Protein AF-A0A7J7MSA2-F1 (afdb_monomer)

pLDDT: mean 91.16, std 7.75, range [61.88, 97.81]

InterPro domains:
  IPR003165 Piwi domain [PF02171] (12-78)
  IPR003165 Piwi doma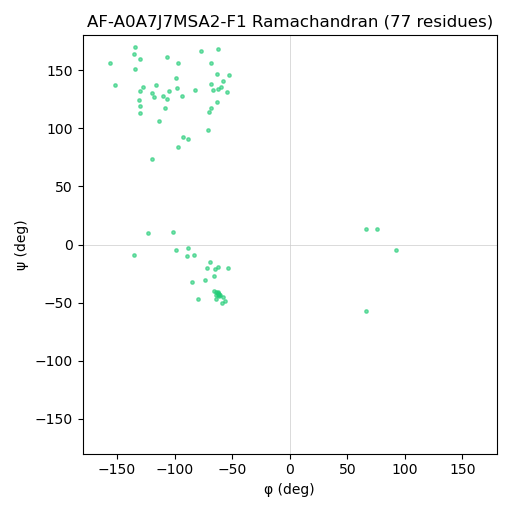in [PS50822] (12-79)
  IPR012337 Ribonuclease H-like superfamily [SSF53098] (11-78)
  IPR036397 Ribonuclease H superfamily [G3DSA:3.30.420.10] (3-79)

Sequence (79 aa):
MLLMTVCSLSLQACQSLEPNYLPRLTFAIVQKRHQTRLIAADRNFDGKSGNIMPGTVVDTMICHPAEFDFYLCSHAGIH

Structure (mmCIF, N/CA/C/O backbone):
data_AF-A0A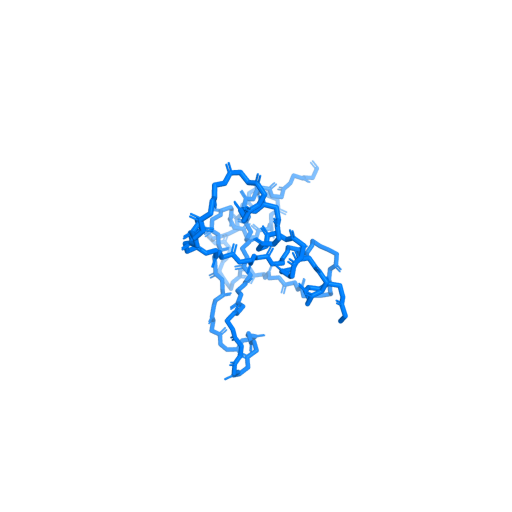7J7MSA2-F1
#
_entry.id   AF-A0A7J7MSA2-F1
#
loop_
_atom_site.group_PDB
_atom_site.id
_atom_site.type_symbol
_atom_site.label_atom_id
_atom_site.label_alt_id
_atom_site.label_comp_id
_atom_site.lab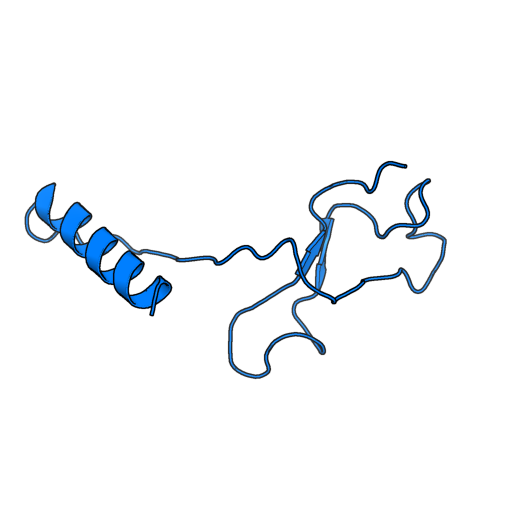el_asym_id
_atom_site.label_entity_id
_atom_site.label_seq_id
_atom_site.pdbx_PDB_ins_code
_atom_site.Cartn_x
_atom_site.Cartn_y
_atom_site.Cartn_z
_atom_site.occupancy
_atom_site.B_iso_or_equiv
_atom_site.auth_seq_id
_atom_site.auth_comp_id
_atom_site.auth_asym_id
_atom_site.auth_atom_id
_atom_site.pdbx_PDB_model_num
ATOM 1 N N . MET A 1 1 ? 3.994 -3.373 16.425 1.00 63.16 1 MET A N 1
ATOM 2 C CA . MET A 1 1 ? 3.676 -2.655 17.685 1.00 63.16 1 MET A CA 1
ATOM 3 C C . MET A 1 1 ? 3.070 -1.280 17.420 1.00 63.16 1 MET A C 1
ATOM 5 O O . MET A 1 1 ? 1.955 -1.068 17.861 1.00 63.16 1 MET A O 1
ATOM 9 N N . LEU A 1 2 ? 3.710 -0.397 16.638 1.00 83.31 2 LEU A N 1
ATOM 10 C CA . LEU A 1 2 ? 3.201 0.964 16.390 1.00 83.31 2 LEU A CA 1
ATOM 11 C C . LEU A 1 2 ? 1.773 1.017 15.806 1.00 83.31 2 LEU A C 1
ATOM 13 O O . LEU A 1 2 ? 0.934 1.728 16.343 1.00 83.31 2 LEU A O 1
ATOM 17 N N . LEU A 1 3 ? 1.473 0.234 14.759 1.00 85.62 3 LEU A N 1
ATOM 18 C CA . LEU A 1 3 ? 0.139 0.233 14.136 1.00 85.62 3 LEU A CA 1
ATOM 19 C C . LEU A 1 3 ? -0.964 -0.209 15.109 1.00 85.62 3 LEU A C 1
ATOM 21 O O . LEU A 1 3 ? -2.019 0.411 15.163 1.00 85.62 3 LEU A O 1
ATOM 25 N N . MET A 1 4 ? -0.700 -1.249 15.904 1.00 86.81 4 MET A N 1
ATOM 26 C CA . MET A 1 4 ? -1.660 -1.748 16.892 1.00 86.81 4 MET A CA 1
ATOM 27 C C . MET A 1 4 ? -1.937 -0.699 17.969 1.00 86.81 4 MET A C 1
ATOM 29 O O . MET A 1 4 ? -3.086 -0.487 18.337 1.00 86.81 4 MET A O 1
ATOM 33 N N . THR A 1 5 ? -0.904 0.016 18.422 1.00 93.62 5 THR A N 1
ATOM 34 C CA . THR A 1 5 ? -1.071 1.125 19.366 1.00 93.62 5 THR A CA 1
ATOM 35 C C . THR A 1 5 ? -1.887 2.268 18.759 1.00 93.62 5 THR A C 1
ATOM 37 O O . THR A 1 5 ? -2.821 2.743 19.397 1.00 93.62 5 THR A O 1
ATOM 40 N N . VAL A 1 6 ? -1.581 2.687 17.526 1.00 94.31 6 VAL A N 1
ATOM 41 C CA . VAL A 1 6 ? -2.312 3.773 16.850 1.00 94.31 6 VAL A CA 1
ATOM 42 C C . VAL A 1 6 ? -3.780 3.401 16.634 1.00 94.31 6 VAL A C 1
ATOM 44 O O . VAL A 1 6 ? -4.649 4.215 16.924 1.00 94.31 6 VAL A O 1
ATOM 47 N N . CYS A 1 7 ? -4.067 2.168 16.208 1.00 92.44 7 CYS A N 1
ATOM 48 C CA . CYS A 1 7 ? -5.434 1.690 15.999 1.00 92.44 7 CYS A CA 1
ATOM 49 C C . CYS A 1 7 ? -6.276 1.778 17.281 1.00 92.44 7 CYS A C 1
ATOM 51 O O . CYS A 1 7 ? -7.352 2.380 17.278 1.00 92.44 7 CYS A O 1
ATOM 53 N N . SER A 1 8 ? -5.751 1.258 18.395 1.00 92.81 8 SER A N 1
ATOM 54 C CA . SER A 1 8 ? -6.433 1.312 19.691 1.00 92.81 8 SER A CA 1
ATOM 55 C C . SER A 1 8 ? -6.688 2.749 20.151 1.00 92.81 8 S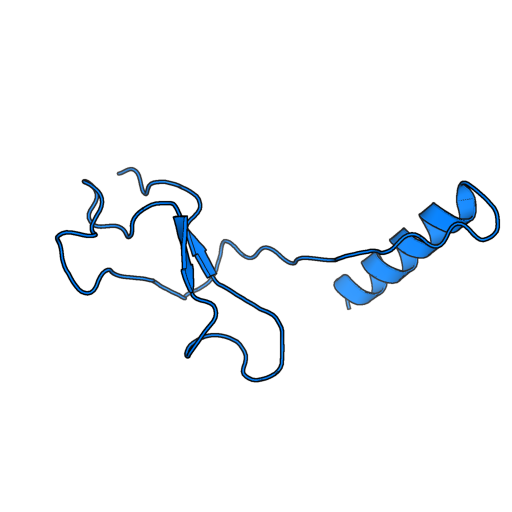ER A C 1
ATOM 57 O O . SER A 1 8 ? -7.797 3.064 20.579 1.00 92.81 8 SER A O 1
ATOM 59 N N . LEU A 1 9 ? -5.696 3.637 20.010 1.00 95.44 9 LEU A N 1
ATOM 60 C CA . LEU A 1 9 ? -5.836 5.045 20.391 1.00 95.44 9 LEU A CA 1
ATOM 61 C C . LEU A 1 9 ? -6.864 5.783 19.523 1.00 95.44 9 LEU A C 1
ATOM 63 O O . LEU A 1 9 ? -7.650 6.569 20.048 1.00 95.44 9 LEU A O 1
ATOM 67 N N . SER A 1 10 ? -6.901 5.522 18.212 1.00 95.25 10 SER A N 1
ATOM 68 C CA . SER A 1 10 ? -7.902 6.114 17.317 1.00 95.25 10 SER A CA 1
ATOM 69 C C . SER A 1 10 ? -9.323 5.692 17.693 1.00 95.25 10 SER A C 1
ATOM 71 O O . SER A 1 10 ? -10.214 6.537 17.730 1.00 95.25 10 SER A O 1
ATOM 73 N N . LEU A 1 11 ? -9.533 4.417 18.032 1.00 93.19 11 LEU A N 1
ATOM 74 C CA . LEU A 1 11 ? -10.837 3.925 18.489 1.00 93.19 11 LEU A CA 1
ATOM 75 C C . LEU A 1 11 ? -11.260 4.567 19.818 1.00 93.19 11 LEU A C 1
ATOM 77 O O . LEU A 1 11 ? -12.406 4.996 19.952 1.00 93.19 11 LEU A O 1
ATOM 81 N N . GLN A 1 12 ? -10.338 4.691 20.775 1.00 94.88 12 GLN A N 1
ATOM 82 C CA . GLN A 1 12 ? -10.602 5.368 22.050 1.00 94.88 12 GLN A CA 1
ATOM 83 C C . GLN A 1 12 ? -10.950 6.850 21.852 1.00 94.88 12 GLN A C 1
ATOM 85 O O . GLN A 1 12 ? -11.878 7.352 22.486 1.00 94.88 12 GLN A O 1
ATOM 90 N N . ALA A 1 13 ? -10.257 7.545 20.945 1.00 96.25 13 ALA A N 1
ATOM 91 C CA . ALA A 1 13 ? -10.563 8.934 20.617 1.00 96.25 13 ALA A CA 1
ATOM 92 C C . ALA A 1 13 ? -11.981 9.079 20.039 1.00 96.25 13 ALA A C 1
ATOM 94 O O . ALA A 1 13 ? -12.729 9.948 20.484 1.00 96.25 13 ALA A O 1
ATOM 95 N N . CYS A 1 14 ? -12.390 8.197 19.119 1.00 97.12 14 CYS A N 1
ATOM 96 C CA . CYS A 1 14 ? -13.759 8.181 18.598 1.00 97.12 14 CYS A CA 1
ATOM 97 C C . CYS A 1 14 ? -14.799 7.990 19.714 1.00 97.12 14 CYS A C 1
ATOM 99 O O . CYS A 1 14 ? -15.759 8.752 19.785 1.00 97.12 14 CYS A O 1
ATOM 101 N N . GLN A 1 15 ? -14.575 7.048 20.632 1.00 95.12 15 GLN A N 1
ATOM 102 C CA . GLN A 1 15 ? -15.489 6.802 21.755 1.00 95.12 15 GLN A CA 1
ATOM 103 C C . GLN A 1 15 ? -15.562 7.969 22.748 1.00 95.12 15 GLN A C 1
ATOM 105 O O . GLN A 1 15 ? -16.584 8.149 23.405 1.00 95.12 15 GLN A O 1
ATOM 110 N N . SER A 1 16 ? -14.495 8.767 22.863 1.00 96.62 16 SER A N 1
ATOM 111 C CA . SER A 1 16 ? -14.482 9.956 23.723 1.00 96.62 16 SER A CA 1
ATOM 112 C C . SER A 1 16 ? -15.326 11.117 23.180 1.00 96.62 16 SER A C 1
ATOM 114 O O . SER A 1 16 ? -15.709 11.991 23.953 1.00 96.62 16 SER A O 1
ATOM 116 N N . LEU A 1 17 ? -15.623 11.125 21.872 1.00 96.56 17 LEU A N 1
ATOM 117 C CA . LEU A 1 17 ? -16.467 12.140 21.234 1.00 96.56 17 LEU A CA 1
ATOM 118 C C . LEU A 1 17 ? -17.956 11.873 21.470 1.00 96.56 17 LEU A C 1
ATOM 120 O O . LEU A 1 17 ? -18.694 12.788 21.826 1.00 96.56 17 LEU A O 1
ATOM 124 N N . GLU A 1 18 ? -18.394 10.628 21.277 1.00 95.69 18 GLU A N 1
ATOM 125 C CA . GLU A 1 18 ? -19.780 10.208 21.478 1.00 95.69 18 GLU A CA 1
ATOM 126 C C . GLU A 1 18 ? -19.833 8.714 21.859 1.00 95.69 18 GLU A C 1
ATOM 128 O O . GLU A 1 18 ? -19.143 7.890 21.241 1.00 95.69 18 GLU A O 1
ATOM 133 N N . PRO A 1 19 ? -20.662 8.326 22.849 1.00 92.50 19 PRO A N 1
ATOM 134 C CA . PRO A 1 19 ? -20.876 6.922 23.178 1.00 92.50 19 PRO A CA 1
ATOM 135 C C . PRO A 1 19 ? -21.307 6.113 21.948 1.00 92.50 19 PRO A C 1
ATOM 137 O O . PRO A 1 19 ? -22.244 6.478 21.249 1.00 92.50 19 PRO A O 1
ATOM 140 N N . ASN A 1 20 ? -20.654 4.971 21.716 1.00 91.81 20 ASN A N 1
ATOM 141 C CA . ASN A 1 20 ? -20.892 4.078 20.570 1.00 91.81 20 ASN A CA 1
ATOM 142 C C . ASN A 1 20 ? -20.525 4.646 19.185 1.00 91.81 20 ASN A C 1
ATOM 144 O O . ASN A 1 20 ? -20.866 4.026 18.175 1.00 91.81 20 ASN A O 1
ATOM 148 N N . TYR A 1 21 ? -19.781 5.754 19.101 1.00 95.50 21 TYR A N 1
ATOM 149 C CA . TYR A 1 21 ? -19.242 6.219 17.824 1.00 95.50 21 TYR A CA 1
ATOM 150 C C . TYR A 1 21 ? -18.118 5.297 17.328 1.00 95.50 21 TYR A C 1
ATOM 152 O O . TYR A 1 21 ? -16.964 5.374 17.755 1.00 95.50 21 TYR A O 1
ATOM 160 N N . LEU A 1 22 ? -18.484 4.394 16.418 1.00 93.94 22 LEU A N 1
ATOM 161 C CA . LEU A 1 22 ? -17.613 3.376 15.827 1.00 93.94 22 LEU A CA 1
ATOM 162 C C . LEU A 1 22 ? -17.532 3.568 14.303 1.00 93.94 22 LEU A C 1
ATOM 164 O O . LEU A 1 22 ? -18.144 2.804 13.550 1.00 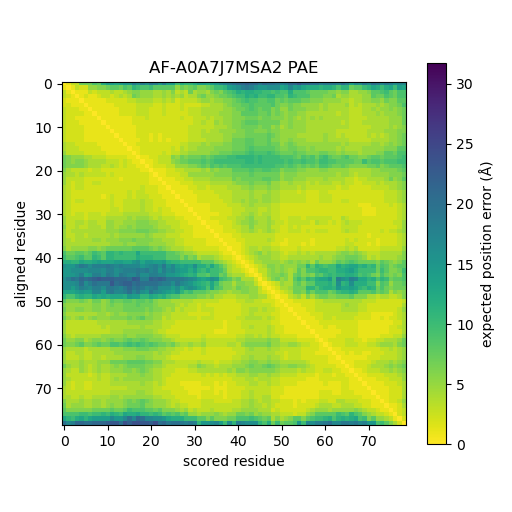93.94 22 LEU A O 1
ATOM 168 N N . PRO A 1 23 ? -16.812 4.596 13.814 1.00 95.69 23 PRO A N 1
ATOM 169 C CA . PRO A 1 23 ? -16.665 4.813 12.383 1.00 95.69 23 PRO A CA 1
ATOM 170 C C . PRO A 1 23 ? -15.824 3.706 11.738 1.00 95.69 23 PRO A C 1
ATOM 172 O O . PRO A 1 23 ? -14.968 3.081 12.368 1.00 95.69 23 PRO A O 1
ATOM 175 N N . ARG A 1 24 ? -16.013 3.504 10.431 1.00 95.38 24 ARG A N 1
ATOM 176 C CA . ARG A 1 24 ? -15.131 2.638 9.644 1.00 95.38 24 ARG A CA 1
ATOM 177 C C . ARG A 1 24 ? -13.769 3.314 9.492 1.00 95.38 24 ARG A C 1
ATOM 179 O O . ARG A 1 24 ? -13.657 4.334 8.819 1.00 95.38 24 ARG A O 1
ATOM 186 N N . LEU A 1 25 ? -12.737 2.726 10.089 1.00 94.19 25 LEU A N 1
ATOM 187 C CA . LEU A 1 25 ? -11.362 3.215 9.995 1.00 94.19 25 LEU A CA 1
ATOM 188 C C . LEU A 1 25 ? -10.574 2.430 8.943 1.00 94.19 25 LEU A C 1
ATOM 190 O O . LEU A 1 25 ? -10.750 1.225 8.774 1.00 94.19 25 LEU A O 1
ATOM 194 N N . THR A 1 26 ? -9.691 3.116 8.223 1.00 94.88 26 THR A N 1
ATOM 195 C CA . THR A 1 26 ? -8.712 2.504 7.316 1.00 94.88 26 THR A CA 1
ATOM 196 C C . THR A 1 26 ? -7.350 3.096 7.629 1.00 94.88 26 THR A C 1
ATOM 198 O O . 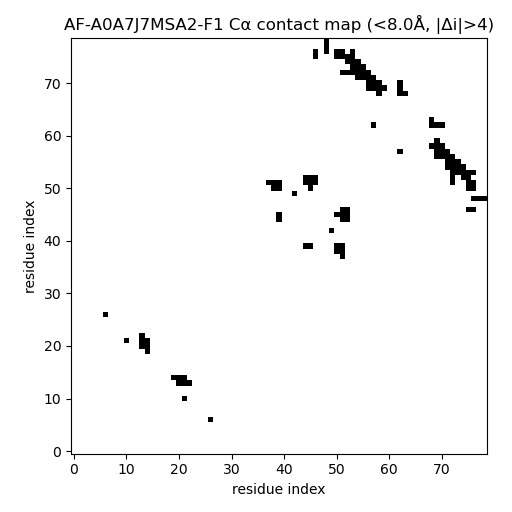THR A 1 26 ? -7.185 4.313 7.618 1.00 94.88 26 THR A O 1
ATOM 201 N N . PHE A 1 27 ? -6.382 2.234 7.925 1.00 94.94 27 PHE A N 1
ATOM 202 C CA . PHE A 1 27 ? -5.013 2.637 8.217 1.00 94.94 27 PHE A CA 1
ATOM 203 C C . PHE A 1 27 ? -4.125 2.273 7.034 1.00 94.94 27 PHE A C 1
ATOM 205 O O . PHE A 1 27 ? -4.083 1.115 6.629 1.00 94.94 27 PHE A O 1
ATOM 212 N N . ALA A 1 28 ? -3.407 3.259 6.505 1.00 94.25 28 ALA A N 1
ATOM 213 C CA . ALA A 1 28 ? -2.426 3.067 5.446 1.00 94.25 28 ALA A CA 1
ATOM 214 C C . ALA A 1 28 ? -1.044 3.481 5.959 1.00 94.25 28 ALA A C 1
ATOM 216 O O . ALA A 1 28 ? -0.871 4.586 6.477 1.00 94.25 28 ALA A O 1
ATOM 217 N N . ILE A 1 29 ? -0.060 2.592 5.823 1.00 95.12 29 ILE A N 1
ATOM 218 C CA . ILE A 1 29 ? 1.335 2.885 6.159 1.00 95.12 29 ILE A CA 1
ATOM 219 C C . ILE A 1 29 ? 2.037 3.355 4.888 1.00 95.12 29 ILE A C 1
ATOM 221 O O . ILE A 1 29 ? 2.008 2.672 3.870 1.00 95.12 29 ILE A O 1
ATOM 225 N N . VAL A 1 30 ? 2.695 4.512 4.955 1.00 96.12 30 VAL A N 1
ATOM 226 C CA . VAL A 1 30 ? 3.447 5.071 3.826 1.00 96.12 30 VAL A CA 1
ATOM 227 C C . VAL A 1 30 ? 4.940 4.970 4.106 1.00 96.12 30 VAL A C 1
ATOM 229 O O . VAL A 1 30 ? 5.452 5.610 5.024 1.00 96.12 30 VAL A O 1
ATOM 232 N N . GLN A 1 31 ? 5.655 4.215 3.272 1.00 96.50 31 GLN A N 1
ATOM 233 C CA . GLN A 1 31 ? 7.106 4.068 3.351 1.00 96.50 31 GLN A CA 1
ATOM 234 C C . GLN A 1 31 ? 7.758 4.691 2.111 1.00 96.50 31 GLN A C 1
ATOM 236 O O . GLN A 1 31 ? 7.718 4.115 1.036 1.00 96.50 31 GLN A O 1
ATOM 241 N N . LYS A 1 32 ? 8.405 5.858 2.244 1.00 94.56 32 LYS A N 1
ATOM 242 C CA . LYS A 1 32 ? 9.174 6.476 1.136 1.00 94.56 32 LYS A CA 1
ATOM 243 C C . LYS A 1 32 ? 10.609 5.946 1.042 1.00 94.56 32 LYS A C 1
ATOM 245 O O . LYS A 1 32 ? 11.201 5.895 -0.031 1.00 94.56 32 LYS A O 1
ATOM 250 N N . ARG A 1 33 ? 11.209 5.602 2.186 1.00 95.62 33 ARG A N 1
ATOM 251 C CA . ARG A 1 33 ? 12.617 5.187 2.290 1.00 95.62 33 ARG A CA 1
ATOM 252 C C . ARG A 1 33 ? 12.709 3.661 2.300 1.00 95.62 33 ARG A C 1
ATOM 254 O O . ARG A 1 33 ? 12.755 3.050 3.364 1.00 95.62 33 ARG A O 1
ATOM 261 N N . HIS A 1 34 ? 12.710 3.066 1.113 1.00 95.94 34 HIS A N 1
ATOM 262 C CA . HIS A 1 34 ? 12.906 1.632 0.892 1.00 95.94 34 HIS A CA 1
ATOM 263 C C . HIS A 1 34 ? 13.901 1.382 -0.251 1.00 95.94 34 HIS A C 1
ATOM 265 O O . HIS A 1 34 ? 14.290 2.294 -0.990 1.00 95.94 34 HIS A O 1
ATOM 271 N N . GLN A 1 35 ? 14.320 0.128 -0.403 1.00 97.31 35 GLN A N 1
ATOM 272 C CA . GLN A 1 35 ? 15.285 -0.273 -1.429 1.00 97.31 35 GLN A CA 1
ATOM 273 C C . GLN A 1 35 ? 14.641 -0.674 -2.762 1.00 97.31 35 GLN A C 1
ATOM 275 O O . GLN A 1 35 ? 15.347 -0.751 -3.761 1.00 97.31 35 GLN A O 1
ATOM 280 N N . THR A 1 36 ? 13.314 -0.827 -2.826 1.00 95.62 36 THR A N 1
ATOM 281 C CA . THR A 1 36 ? 12.608 -1.065 -4.094 1.00 95.62 36 THR A CA 1
ATOM 282 C C . THR A 1 36 ? 12.842 0.083 -5.080 1.00 95.62 36 THR A C 1
ATOM 284 O O . THR A 1 36 ? 12.809 1.264 -4.706 1.00 95.62 36 THR A O 1
ATOM 287 N N . ARG A 1 37 ? 13.109 -0.265 -6.340 1.00 93.44 37 ARG A N 1
ATOM 288 C CA . ARG A 1 37 ? 13.268 0.654 -7.472 1.00 93.44 37 ARG A CA 1
ATOM 289 C C . ARG A 1 37 ? 12.393 0.152 -8.611 1.00 93.44 37 ARG A C 1
ATOM 291 O O . ARG A 1 37 ? 12.423 -1.033 -8.922 1.00 93.44 37 ARG A O 1
ATOM 298 N N . LEU A 1 38 ? 11.627 1.058 -9.206 1.00 93.31 38 LEU A N 1
ATOM 299 C CA . LEU A 1 38 ? 10.785 0.789 -10.365 1.00 93.31 38 LEU A CA 1
ATOM 300 C C . LEU A 1 38 ? 11.395 1.513 -11.564 1.00 93.31 38 LEU A C 1
ATOM 302 O O . LEU A 1 38 ? 11.691 2.704 -11.474 1.00 93.31 38 LEU A O 1
ATOM 306 N N . ILE A 1 39 ? 11.611 0.782 -12.651 1.00 90.94 39 ILE A N 1
ATOM 307 C CA . ILE A 1 39 ? 12.224 1.269 -13.890 1.00 90.94 39 ILE A CA 1
ATOM 308 C C . ILE A 1 39 ? 11.271 0.891 -15.022 1.00 90.94 39 ILE A C 1
ATOM 310 O O . ILE A 1 39 ? 10.758 -0.231 -15.024 1.00 90.94 39 ILE A O 1
ATOM 314 N N . ALA A 1 40 ? 10.997 1.806 -15.955 1.00 89.25 40 ALA A N 1
ATOM 315 C CA . ALA A 1 40 ? 10.116 1.493 -17.071 1.00 89.25 40 ALA A CA 1
ATOM 316 C C . ALA A 1 40 ? 10.782 0.471 -18.003 1.00 89.25 40 ALA A C 1
ATOM 318 O O . ALA A 1 40 ? 11.974 0.552 -18.295 1.00 89.25 40 ALA A O 1
ATOM 319 N N . ALA A 1 41 ? 10.004 -0.502 -18.477 1.00 86.94 41 ALA A N 1
ATOM 320 C CA . ALA A 1 41 ? 10.494 -1.487 -19.438 1.00 86.94 41 ALA A CA 1
ATOM 321 C C . ALA A 1 41 ? 10.670 -0.886 -20.845 1.00 86.94 41 ALA A C 1
ATOM 323 O O . ALA A 1 41 ? 11.547 -1.312 -21.594 1.00 86.94 41 ALA A O 1
ATOM 324 N N . ASP A 1 42 ? 9.850 0.110 -21.190 1.00 85.00 42 ASP A N 1
ATOM 325 C CA . ASP A 1 42 ? 9.931 0.862 -22.438 1.00 85.00 42 ASP A CA 1
ATOM 326 C C . ASP A 1 42 ? 10.178 2.345 -22.129 1.00 85.00 42 ASP A C 1
ATOM 328 O O . ASP A 1 42 ? 9.473 2.959 -21.325 1.00 85.00 42 ASP A O 1
ATOM 332 N N . ARG A 1 43 ? 11.176 2.913 -22.814 1.00 79.06 43 ARG A N 1
ATOM 333 C CA . ARG A 1 43 ? 11.611 4.309 -22.690 1.00 79.06 43 ARG A CA 1
ATOM 334 C C . ARG A 1 43 ? 10.529 5.312 -23.075 1.00 79.06 43 ARG A C 1
ATOM 336 O O . ARG A 1 43 ? 10.609 6.469 -22.679 1.00 79.06 43 ARG A O 1
ATOM 343 N N . ASN A 1 44 ? 9.506 4.890 -23.817 1.00 78.31 44 ASN A N 1
ATOM 344 C CA . ASN A 1 44 ? 8.345 5.737 -24.100 1.00 78.31 44 ASN A CA 1
ATOM 345 C C . ASN A 1 44 ? 7.533 6.077 -22.837 1.00 78.31 44 ASN A C 1
ATOM 347 O O . ASN A 1 44 ? 6.801 7.066 -22.833 1.00 78.31 44 ASN A O 1
ATOM 351 N N . PHE A 1 45 ? 7.667 5.278 -21.772 1.00 71.62 45 PHE A N 1
ATOM 352 C CA . PHE A 1 45 ? 7.027 5.503 -20.472 1.00 71.62 45 PHE A CA 1
ATOM 353 C C . PH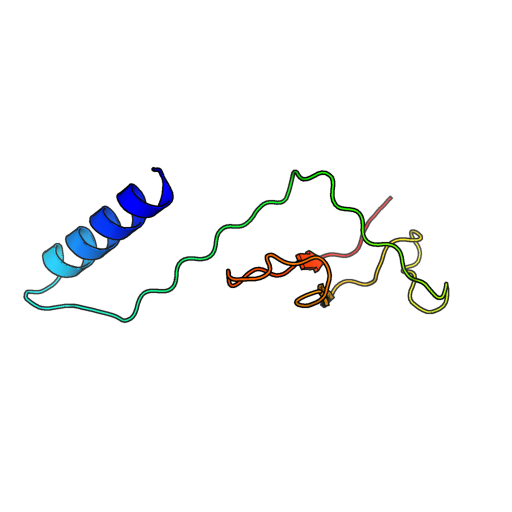E A 1 45 ? 7.990 6.087 -19.431 1.00 71.62 45 PHE A C 1
ATOM 355 O O . PHE A 1 45 ? 7.645 6.166 -18.248 1.00 71.62 45 PHE A O 1
ATOM 362 N N . ASP A 1 46 ? 9.177 6.518 -19.860 1.00 77.81 46 ASP A N 1
ATOM 363 C CA . ASP A 1 46 ? 10.062 7.317 -19.029 1.00 77.81 46 ASP A CA 1
ATOM 364 C C . ASP A 1 46 ? 9.628 8.784 -19.081 1.00 77.81 46 ASP A C 1
ATOM 366 O O . ASP A 1 46 ? 9.417 9.380 -20.142 1.00 77.81 46 ASP A O 1
ATOM 370 N N . GLY A 1 47 ? 9.536 9.415 -17.912 1.00 70.06 47 GLY A N 1
ATOM 371 C CA . GLY A 1 47 ? 9.529 10.870 -17.841 1.00 70.06 47 GLY A CA 1
ATOM 372 C C . GLY A 1 47 ? 10.843 11.443 -18.386 1.00 70.06 47 GLY A C 1
ATOM 373 O O . GLY A 1 47 ? 11.841 10.740 -18.521 1.00 70.06 47 GLY A O 1
ATOM 374 N N . LYS A 1 48 ? 10.904 12.760 -18.620 1.00 73.44 48 LYS A N 1
ATOM 375 C CA . LYS A 1 48 ? 12.125 13.440 -19.115 1.00 73.44 48 LYS A CA 1
ATOM 376 C C . LYS A 1 48 ? 13.388 13.175 -18.273 1.00 73.44 48 LYS A C 1
ATOM 378 O O . LYS A 1 48 ? 14.493 13.383 -18.758 1.00 73.44 48 L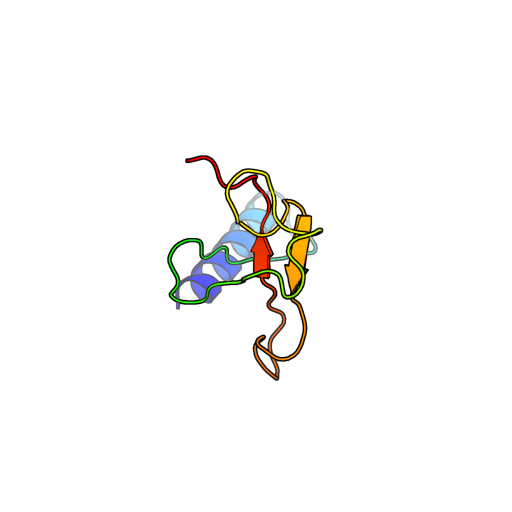YS A O 1
ATOM 383 N N . SER A 1 49 ? 13.227 12.744 -17.022 1.00 79.69 49 SER A N 1
ATOM 384 C CA . SER A 1 49 ? 14.301 12.390 -16.093 1.00 79.69 49 SER A CA 1
ATOM 385 C C . SER A 1 49 ? 14.759 10.925 -16.165 1.00 79.69 49 SER A C 1
ATOM 387 O O . SER A 1 49 ? 15.682 10.557 -15.441 1.00 79.69 49 SER A O 1
ATOM 389 N N . GLY A 1 50 ? 14.137 10.075 -16.988 1.00 83.94 50 GLY A N 1
ATOM 390 C CA . GLY A 1 50 ? 14.404 8.630 -17.005 1.00 83.94 50 GLY A CA 1
ATOM 391 C C . GLY A 1 50 ? 13.785 7.867 -15.827 1.00 83.94 50 GLY A C 1
ATOM 392 O O . GLY A 1 50 ? 14.175 6.738 -15.553 1.00 83.94 50 GLY A O 1
ATOM 393 N N . ASN A 1 51 ? 12.865 8.496 -15.086 1.00 90.00 51 ASN A N 1
ATOM 394 C CA . ASN A 1 51 ? 12.081 7.840 -14.039 1.00 90.00 51 ASN A CA 1
ATOM 395 C C . ASN A 1 51 ? 10.715 7.418 -14.583 1.00 90.00 51 ASN A C 1
ATOM 397 O O . ASN A 1 51 ? 10.181 8.061 -15.489 1.00 90.00 51 ASN A O 1
ATOM 401 N N . ILE A 1 52 ? 10.110 6.412 -13.947 1.00 92.25 52 ILE A N 1
ATOM 402 C CA . ILE A 1 52 ? 8.710 6.046 -14.182 1.00 92.25 52 ILE A CA 1
ATOM 403 C C . ILE A 1 52 ? 7.780 7.260 -14.039 1.00 92.25 52 ILE A C 1
ATOM 405 O O . ILE A 1 52 ? 8.019 8.161 -13.226 1.00 92.25 52 ILE A O 1
ATOM 409 N N . MET A 1 53 ? 6.711 7.292 -14.834 1.00 91.06 53 MET A N 1
ATOM 410 C CA . MET A 1 53 ? 5.752 8.395 -14.799 1.00 91.06 53 MET A CA 1
ATOM 411 C C . MET A 1 53 ? 5.036 8.501 -13.440 1.00 91.06 53 MET A C 1
ATOM 413 O O . MET A 1 53 ? 4.726 7.475 -12.818 1.00 91.06 53 MET A O 1
ATOM 417 N N . PRO A 1 54 ? 4.695 9.728 -12.997 1.00 92.56 54 PRO A N 1
ATOM 418 C CA . PRO A 1 54 ? 3.787 9.906 -11.873 1.00 92.56 54 PRO A CA 1
ATOM 419 C C . PRO A 1 54 ? 2.440 9.233 -12.165 1.00 92.56 54 PRO A C 1
ATOM 421 O O . PRO A 1 54 ? 1.933 9.291 -13.281 1.00 92.56 54 PRO A O 1
ATOM 424 N N . GLY A 1 55 ? 1.861 8.602 -11.150 1.00 93.44 55 GLY A N 1
ATOM 425 C CA . GLY A 1 55 ? 0.659 7.778 -11.256 1.00 93.44 55 GLY A CA 1
ATOM 426 C C . GLY A 1 55 ? 0.935 6.291 -11.486 1.00 93.44 55 GLY A C 1
ATOM 427 O O . GLY A 1 55 ? -0.009 5.509 -11.463 1.00 93.44 55 GLY A O 1
ATOM 428 N N . THR A 1 56 ? 2.195 5.874 -11.658 1.00 93.81 56 THR A N 1
ATOM 429 C CA . THR A 1 56 ? 2.535 4.445 -11.754 1.00 93.81 56 THR A CA 1
ATOM 430 C C . THR A 1 56 ? 2.192 3.732 -10.444 1.00 93.81 56 THR A C 1
ATOM 432 O O . THR A 1 56 ? 2.716 4.095 -9.385 1.00 93.81 56 THR A O 1
ATOM 435 N N . VAL A 1 57 ? 1.340 2.708 -10.537 1.00 96.62 57 VAL A N 1
ATOM 436 C CA . VAL A 1 57 ? 0.938 1.827 -9.434 1.00 96.62 57 VAL A CA 1
ATOM 437 C C . VAL A 1 57 ? 1.410 0.407 -9.723 1.00 96.62 57 VAL A C 1
ATOM 439 O O . VAL A 1 57 ? 1.286 -0.067 -10.851 1.00 96.62 57 VAL A O 1
ATOM 442 N N . VAL A 1 58 ? 1.943 -0.262 -8.702 1.00 96.69 58 VAL A N 1
ATOM 443 C CA . VAL A 1 58 ? 2.262 -1.694 -8.733 1.00 96.69 58 VAL A CA 1
ATOM 444 C C . VAL A 1 58 ? 1.655 -2.344 -7.496 1.00 96.69 58 VAL A C 1
ATOM 446 O O . VAL A 1 58 ? 2.083 -2.052 -6.382 1.00 96.69 58 VAL A O 1
ATOM 449 N N . ASP A 1 59 ? 0.662 -3.201 -7.697 1.00 97.12 59 ASP A N 1
ATOM 450 C CA . ASP A 1 59 ? -0.110 -3.908 -6.662 1.00 97.12 59 ASP A CA 1
ATOM 451 C C . ASP A 1 59 ? -0.069 -5.441 -6.835 1.00 97.12 59 ASP A C 1
ATOM 453 O O . ASP A 1 59 ? -0.797 -6.185 -6.183 1.00 97.12 59 ASP A O 1
ATOM 457 N N . THR A 1 60 ? 0.789 -5.932 -7.731 1.00 94.75 60 THR A N 1
ATOM 458 C CA . THR A 1 60 ? 0.929 -7.354 -8.058 1.00 94.75 60 THR A CA 1
ATOM 459 C C . THR A 1 60 ? 2.400 -7.761 -8.129 1.00 94.75 60 THR A C 1
ATOM 461 O O . THR A 1 60 ? 3.293 -6.921 -8.248 1.00 94.75 60 THR A O 1
ATOM 464 N N . MET A 1 61 ? 2.655 -9.075 -8.087 1.00 95.25 61 MET A N 1
ATOM 465 C CA . MET A 1 61 ? 3.957 -9.742 -8.272 1.00 95.25 61 MET A CA 1
ATOM 466 C C . MET A 1 61 ? 5.018 -9.473 -7.194 1.00 95.25 61 MET A C 1
ATOM 468 O O . MET A 1 61 ? 5.529 -10.421 -6.606 1.00 95.25 61 MET A O 1
ATOM 472 N N . ILE A 1 62 ? 5.375 -8.210 -6.955 1.00 95.88 62 ILE A N 1
ATOM 473 C CA . ILE A 1 62 ? 6.433 -7.794 -6.014 1.00 95.88 62 ILE A CA 1
ATOM 474 C C . ILE A 1 62 ? 5.893 -7.342 -4.650 1.00 95.88 62 ILE A C 1
ATOM 476 O O . ILE A 1 62 ? 6.673 -7.011 -3.760 1.00 95.88 62 ILE A O 1
ATOM 480 N N . CYS A 1 63 ? 4.569 -7.289 -4.522 1.00 96.69 63 CYS A N 1
ATOM 481 C CA . CYS A 1 63 ? 3.835 -6.977 -3.302 1.00 96.69 63 CYS A CA 1
ATOM 482 C C . CYS A 1 63 ? 3.813 -8.173 -2.344 1.00 96.69 63 CYS A C 1
ATOM 484 O O . CYS A 1 63 ? 4.148 -9.305 -2.715 1.00 96.69 63 CYS A O 1
ATOM 486 N N . HIS A 1 64 ? 3.426 -7.928 -1.098 1.00 95.38 64 HIS A N 1
ATOM 487 C CA . HIS A 1 64 ? 3.313 -8.974 -0.098 1.00 95.38 64 HIS A CA 1
ATOM 488 C C . HIS A 1 64 ? 2.257 -10.016 -0.522 1.00 95.38 64 HIS A C 1
ATOM 490 O O . HIS A 1 64 ? 1.145 -9.655 -0.903 1.00 95.38 64 HIS A O 1
ATOM 496 N N . PRO A 1 65 ? 2.540 -11.329 -0.427 1.00 94.50 65 PRO A N 1
ATOM 497 C CA . PRO A 1 65 ? 1.659 -12.362 -0.985 1.00 94.50 65 PRO A CA 1
ATOM 498 C C . PRO A 1 65 ? 0.312 -12.518 -0.260 1.00 94.50 65 PRO A C 1
ATOM 500 O O . PRO A 1 65 ? -0.581 -13.187 -0.771 1.00 94.50 65 PRO A O 1
ATOM 503 N N . ALA A 1 66 ? 0.175 -11.957 0.944 1.00 94.62 66 ALA A N 1
ATOM 504 C CA . ALA A 1 66 ? -1.008 -12.120 1.794 1.00 94.62 66 ALA A CA 1
ATOM 505 C C . ALA A 1 66 ? -1.508 -10.821 2.447 1.00 94.62 66 ALA A C 1
ATOM 507 O O . ALA A 1 66 ? -2.564 -10.829 3.076 1.00 94.62 66 ALA A O 1
ATOM 508 N N . GLU A 1 67 ? -0.755 -9.723 2.343 1.00 94.31 67 GLU A N 1
ATOM 509 C CA . GLU A 1 67 ? -1.148 -8.435 2.930 1.00 94.31 67 GLU A CA 1
ATOM 510 C C . GLU A 1 67 ? -1.589 -7.494 1.812 1.00 94.31 67 GLU A C 1
ATOM 512 O O . GLU A 1 67 ? -1.295 -7.731 0.645 1.00 94.31 67 GLU A O 1
ATOM 517 N N . PHE A 1 68 ? -2.325 -6.441 2.164 1.00 95.31 68 PHE A N 1
ATOM 518 C CA . PHE A 1 68 ? -2.745 -5.444 1.190 1.00 95.31 68 PHE A CA 1
ATOM 519 C C . PHE A 1 68 ? -1.733 -4.297 1.140 1.00 95.31 68 PHE A C 1
ATOM 521 O O . PHE A 1 68 ? -1.830 -3.340 1.912 1.00 95.31 68 PHE A O 1
ATOM 528 N N . ASP A 1 69 ? -0.762 -4.404 0.235 1.00 97.12 69 ASP A N 1
ATOM 529 C CA . ASP A 1 69 ? 0.232 -3.373 -0.047 1.00 97.12 69 ASP A CA 1
ATOM 530 C C . ASP A 1 69 ? 0.338 -3.075 -1.548 1.00 97.12 69 ASP A C 1
ATOM 532 O O . ASP A 1 69 ? -0.075 -3.848 -2.409 1.00 97.12 69 ASP A O 1
ATOM 536 N N . PHE A 1 70 ? 0.871 -1.899 -1.863 1.00 97.81 70 PHE A N 1
ATOM 537 C CA . PHE A 1 70 ? 1.132 -1.466 -3.229 1.00 97.81 70 PHE A CA 1
ATOM 538 C C . PHE A 1 70 ? 2.229 -0.403 -3.233 1.00 97.81 70 PHE A C 1
ATOM 540 O O . PHE A 1 70 ? 2.432 0.328 -2.258 1.00 97.81 70 PHE A O 1
ATOM 547 N N . TYR A 1 71 ? 2.906 -0.272 -4.367 1.00 97.69 71 TYR A N 1
ATOM 548 C CA . TYR A 1 71 ? 3.799 0.841 -4.652 1.00 97.69 71 TYR A CA 1
ATOM 549 C C . TYR A 1 71 ? 3.069 1.887 -5.489 1.00 97.69 71 TYR A C 1
ATOM 551 O O . TYR A 1 71 ? 2.412 1.559 -6.474 1.00 97.69 71 TYR A O 1
ATOM 559 N N . LEU A 1 72 ? 3.223 3.159 -5.124 1.00 97.25 72 LEU A N 1
ATOM 560 C CA . LEU A 1 72 ? 2.706 4.297 -5.881 1.00 97.25 72 LEU A CA 1
ATOM 561 C C . LEU A 1 72 ? 3.816 5.328 -6.079 1.00 97.25 72 LEU A C 1
ATOM 563 O O . LEU A 1 72 ? 4.323 5.915 -5.119 1.00 97.25 72 LEU A O 1
ATOM 567 N N . CYS A 1 73 ? 4.146 5.607 -7.336 1.00 95.06 73 CYS A N 1
ATOM 568 C CA . CYS A 1 73 ? 4.948 6.768 -7.693 1.00 95.06 73 CYS A CA 1
ATOM 569 C C . CYS A 1 73 ? 4.019 7.964 -7.917 1.00 95.06 73 CYS A C 1
ATOM 571 O O . CYS A 1 73 ? 3.509 8.166 -9.009 1.00 95.06 73 CYS A O 1
ATOM 573 N N . SER A 1 74 ? 3.749 8.754 -6.879 1.00 94.81 74 SER A N 1
ATOM 574 C CA . SER A 1 74 ? 2.777 9.858 -6.956 1.00 94.81 74 SER A CA 1
ATOM 575 C C . SER A 1 74 ? 3.322 11.166 -7.540 1.00 94.81 74 SER A C 1
ATOM 577 O O . SER A 1 74 ? 2.553 12.093 -7.775 1.00 94.81 74 SER A O 1
ATOM 579 N N . HIS A 1 75 ? 4.633 11.278 -7.751 1.00 92.19 75 HIS A N 1
ATOM 580 C CA . HIS A 1 75 ? 5.286 12.527 -8.143 1.00 92.19 75 HIS A CA 1
ATOM 581 C C . HIS A 1 75 ? 6.272 12.297 -9.280 1.00 92.19 75 HIS A C 1
ATOM 583 O O . HIS A 1 75 ? 6.847 11.220 -9.409 1.00 92.19 75 HIS A O 1
ATOM 589 N N . ALA A 1 76 ? 6.474 13.328 -10.100 1.00 90.38 76 ALA A N 1
ATOM 590 C CA . ALA A 1 76 ? 7.509 13.296 -11.117 1.00 90.38 76 ALA A CA 1
ATOM 591 C C . ALA A 1 76 ? 8.887 13.275 -10.441 1.00 90.38 76 ALA A C 1
ATOM 593 O O . ALA A 1 76 ? 9.1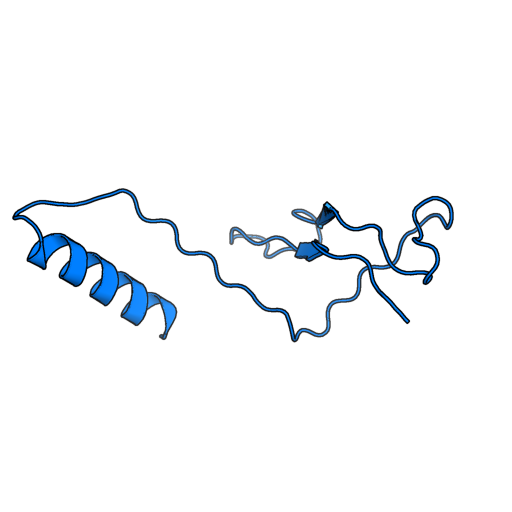54 14.077 -9.543 1.00 90.38 76 ALA A O 1
ATOM 594 N N . GLY A 1 77 ? 9.766 12.377 -10.886 1.00 83.56 77 GLY A N 1
ATOM 595 C CA . GLY A 1 77 ? 11.181 12.437 -10.534 1.00 83.56 77 GLY A CA 1
ATOM 596 C C . GLY A 1 77 ? 11.810 13.653 -11.207 1.00 83.56 77 GLY A C 1
ATOM 597 O O . GLY A 1 77 ? 11.815 13.734 -12.436 1.00 83.56 77 GLY A O 1
ATOM 598 N N . ILE A 1 78 ? 12.303 14.599 -10.415 1.00 82.75 78 ILE A N 1
ATOM 599 C CA . ILE A 1 78 ? 12.997 15.798 -10.893 1.00 82.75 78 ILE A CA 1
ATOM 600 C C . ILE A 1 78 ? 14.488 15.587 -10.620 1.00 82.75 78 ILE A C 1
ATOM 602 O O . ILE A 1 78 ? 14.839 15.149 -9.523 1.00 82.75 78 ILE A O 1
ATOM 606 N N . HIS A 1 79 ? 15.324 15.852 -11.626 1.00 61.88 79 HIS A N 1
ATOM 607 C CA . HIS A 1 79 ? 16.776 15.989 -11.470 1.00 61.88 79 HIS A CA 1
ATOM 608 C C . HIS A 1 79 ? 17.121 17.441 -11.183 1.00 61.88 79 HIS A C 1
ATOM 610 O O . HIS A 1 79 ? 16.520 18.311 -11.856 1.00 61.88 79 HIS A O 1
#

Solvent-accessible surface area (backbone atoms only — not comparable to full-atom values): 5350 Å² total; per-residue (Å²): 111,70,66,63,53,51,52,54,51,53,52,53,53,38,40,72,74,38,86,85,45,76,76,93,82,85,88,83,88,86,82,86,89,66,88,82,82,77,74,56,93,48,75,90,50,34,38,101,65,71,33,42,41,52,70,45,68,47,69,60,96,84,39,59,95,84,57,97,51,66,50,71,39,79,55,71,62,80,128

Mean predicted aligned error: 5.01 Å

Foldseek 3Di:
DVVVVVVVVVQVVQCVVDPPRDDDDDDDDDDPDDPDADFDPDCVQADPVRHGDAQDKAQDDVDDPPDRDIDGRHDHDDD

Secondary structure (DSSP, 8-state):
-HHHHHHHHHHHHHHHHSTT------------S-S-----SSGGGB-TTSSBPTTEEE-SSSS-SSS---EEE-S----

Radius of gyration: 18.26 Å; Cα contacts (8 Å, |Δi|>4): 64; chains: 1; bounding box: 38×28×48 Å

Organism: NCBI:txid39325